Protein AF-A0A367LU19-F1 (afdb_monomer_lite)

InterPro domains:
  IPR001482 Type II/IV secretion system domain [PF00437] (1-82)
  IPR027417 P-loop containing nucleoside triphosphate hydrolase [G3DSA:3.40.50.300] (1-82)
  IPR027417 P-loop containing nucleoside triphosphate hydrolase [SSF52540] (1-74)

Radius of gyration: 20.18 Å; chains: 1; bounding box: 40×24×51 Å

Organism: Pseudomonas aeruginosa (NCBI:txid287)

Structure (mmCIF, N/CA/C/O backbone):
data_AF-A0A367LU19-F1
#
_entry.id   AF-A0A367LU19-F1
#
loop_
_atom_site.group_PDB
_atom_site.id
_atom_site.type_symbol
_atom_site.label_atom_id
_atom_site.label_alt_id
_atom_site.label_comp_id
_atom_site.label_asym_id
_atom_site.label_entity_id
_atom_site.label_seq_id
_atom_site.pdbx_PDB_ins_code
_atom_site.Cartn_x
_atom_site.Cartn_y
_atom_site.Cartn_z
_atom_site.occupancy
_atom_site.B_iso_or_equiv
_atom_site.auth_seq_id
_atom_site.auth_comp_id
_atom_site.auth_asym_id
_atom_site.auth_atom_id
_atom_site.pdbx_PDB_model_num
ATOM 1 N N . ARG A 1 1 ? 4.552 -5.782 11.430 1.00 83.50 1 ARG A N 1
ATOM 2 C CA . ARG A 1 1 ? 5.542 -6.892 11.477 1.00 83.50 1 ARG A CA 1
ATOM 3 C C . ARG A 1 1 ? 5.127 -7.865 12.567 1.00 83.50 1 ARG A C 1
ATOM 5 O O . ARG A 1 1 ? 5.054 -9.054 12.307 1.00 83.50 1 ARG A O 1
ATOM 12 N N . ASP A 1 2 ? 4.774 -7.319 13.716 1.00 93.12 2 ASP A N 1
ATOM 13 C CA . ASP A 1 2 ? 4.120 -7.938 14.865 1.00 93.12 2 ASP A CA 1
ATOM 14 C C . ASP A 1 2 ? 2.719 -7.330 15.087 1.00 93.12 2 ASP A C 1
ATOM 16 O O . ASP A 1 2 ? 2.353 -6.335 14.447 1.00 93.12 2 ASP A O 1
ATOM 20 N N . LEU A 1 3 ? 1.936 -7.969 15.960 1.00 94.12 3 LEU A N 1
ATOM 21 C CA . LEU A 1 3 ? 0.587 -7.545 16.343 1.00 94.12 3 LEU A CA 1
ATOM 22 C C . LEU A 1 3 ? 0.599 -6.256 17.174 1.00 94.12 3 LEU A C 1
ATOM 24 O O . LEU A 1 3 ? -0.230 -5.382 16.939 1.00 94.12 3 LEU A O 1
ATOM 28 N N . GLU A 1 4 ? 1.546 -6.117 18.101 1.00 96.56 4 GLU A N 1
ATOM 29 C CA . GLU A 1 4 ? 1.644 -4.968 19.010 1.00 96.56 4 GLU A CA 1
ATOM 30 C C . GLU A 1 4 ? 1.717 -3.644 18.234 1.00 96.56 4 GLU A C 1
ATOM 32 O O . GLU A 1 4 ? 0.892 -2.749 18.425 1.00 96.56 4 GLU A O 1
ATOM 37 N N . THR A 1 5 ? 2.628 -3.553 17.262 1.00 96.44 5 THR A N 1
ATOM 38 C CA . THR A 1 5 ? 2.775 -2.366 16.410 1.00 96.44 5 THR A CA 1
ATOM 39 C C . THR A 1 5 ? 1.503 -2.085 15.606 1.00 96.44 5 THR A C 1
ATOM 41 O O . THR A 1 5 ? 1.124 -0.929 15.418 1.00 96.44 5 THR A O 1
ATOM 44 N N . ALA A 1 6 ? 0.824 -3.131 15.123 1.00 95.62 6 ALA A N 1
ATOM 45 C CA . ALA A 1 6 ? -0.414 -2.974 14.365 1.00 95.62 6 ALA A CA 1
ATOM 46 C C . ALA A 1 6 ? -1.563 -2.459 15.242 1.00 95.62 6 ALA A C 1
ATOM 48 O O . ALA A 1 6 ? -2.314 -1.588 14.808 1.00 95.62 6 ALA A O 1
ATOM 49 N N . GLN A 1 7 ? -1.664 -2.934 16.485 1.00 95.00 7 GLN A N 1
ATOM 50 C CA . GLN A 1 7 ? -2.644 -2.442 17.451 1.00 95.00 7 GLN A CA 1
ATOM 51 C C . GLN A 1 7 ? -2.399 -0.972 17.786 1.00 95.00 7 GLN A C 1
ATOM 53 O O . GLN A 1 7 ? -3.339 -0.183 17.731 1.00 95.00 7 GLN A O 1
ATOM 58 N N . ILE A 1 8 ? -1.150 -0.575 18.049 1.00 95.44 8 ILE A N 1
ATOM 59 C CA . ILE A 1 8 ? -0.804 0.830 18.319 1.00 95.44 8 ILE A CA 1
ATOM 60 C C . ILE A 1 8 ? -1.183 1.720 17.128 1.00 95.44 8 ILE A C 1
ATOM 62 O O . ILE A 1 8 ? -1.808 2.762 17.317 1.00 95.44 8 ILE A O 1
ATOM 66 N N . ALA A 1 9 ? -0.863 1.299 15.901 1.00 95.94 9 ALA A N 1
ATOM 67 C CA . ALA A 1 9 ? -1.212 2.035 14.686 1.00 95.94 9 ALA A CA 1
ATOM 68 C C . ALA A 1 9 ? -2.733 2.211 14.524 1.00 95.94 9 ALA A C 1
ATOM 70 O O . ALA A 1 9 ? -3.211 3.308 14.235 1.00 95.94 9 ALA A O 1
ATOM 71 N N . VAL A 1 10 ? -3.504 1.147 14.763 1.00 95.31 10 VAL A N 1
ATOM 72 C CA . VAL A 1 10 ? -4.971 1.179 14.699 1.00 95.31 10 VAL A CA 1
ATOM 73 C C . VAL A 1 10 ? -5.551 2.089 15.787 1.00 95.31 10 VAL A C 1
ATOM 75 O O . VAL A 1 10 ? -6.398 2.928 15.489 1.00 95.31 10 VAL A O 1
ATOM 78 N N . GLN A 1 11 ? -5.058 2.016 17.023 1.00 96.00 11 GLN A N 1
ATOM 79 C CA . GLN A 1 11 ? -5.510 2.903 18.103 1.00 96.00 11 GLN A CA 1
ATOM 80 C C . GLN A 1 11 ? -5.168 4.375 17.829 1.00 96.00 11 GLN A C 1
ATOM 82 O O . GLN A 1 11 ? -6.005 5.259 18.017 1.00 96.00 11 GLN A O 1
ATOM 87 N N . ALA A 1 12 ? -3.971 4.654 17.307 1.00 97.00 12 ALA A N 1
ATOM 88 C CA . ALA A 1 12 ? -3.596 6.001 16.888 1.00 97.00 12 ALA A CA 1
ATOM 89 C C . ALA A 1 12 ? -4.549 6.538 15.803 1.00 97.00 12 ALA A C 1
ATOM 91 O O . ALA A 1 12 ? -4.993 7.684 15.889 1.00 97.00 12 ALA A O 1
ATOM 92 N N . SER A 1 13 ? -4.945 5.700 14.836 1.00 96.69 13 SER A N 1
ATOM 93 C CA . SER A 1 13 ? -5.905 6.103 13.800 1.00 96.69 13 SER A CA 1
ATOM 94 C C . SER A 1 13 ? -7.309 6.401 14.342 1.00 96.69 13 SER A C 1
ATOM 96 O O . SER A 1 13 ? -7.927 7.384 13.940 1.00 96.69 13 SER A O 1
ATOM 98 N N . LEU A 1 14 ? -7.782 5.635 15.332 1.00 96.31 14 LEU A N 1
ATOM 99 C CA . LEU A 1 14 ? -9.083 5.850 15.981 1.00 96.31 14 LEU A CA 1
ATOM 100 C C . LEU A 1 14 ? -9.121 7.096 16.879 1.00 96.31 14 LEU A C 1
ATOM 102 O O . LEU A 1 14 ? -10.196 7.608 17.179 1.00 96.31 14 LEU A O 1
ATOM 106 N N . THR A 1 15 ? -7.957 7.609 17.283 1.00 96.69 15 THR A N 1
ATOM 107 C CA . THR A 1 15 ? -7.822 8.845 18.076 1.00 96.69 15 THR A CA 1
ATOM 108 C C . THR A 1 15 ? -7.572 10.091 17.219 1.00 96.69 15 THR A C 1
ATOM 110 O O . THR A 1 15 ? -7.234 11.146 17.750 1.00 96.69 15 THR A O 1
ATOM 113 N N . GLY A 1 16 ? -7.769 9.994 15.899 1.00 96.06 16 GLY A N 1
ATOM 114 C CA . GLY A 1 16 ? -7.736 11.138 14.981 1.00 96.06 16 GLY A CA 1
ATOM 115 C C . GLY A 1 16 ? -6.395 11.384 14.290 1.00 96.06 16 GLY A C 1
ATOM 116 O O . GLY A 1 16 ? -6.233 12.413 13.634 1.00 96.06 16 GLY A O 1
ATOM 117 N N . HIS A 1 17 ? -5.436 10.461 14.394 1.00 98.25 17 HIS A N 1
ATOM 118 C CA . HIS A 1 17 ? -4.169 10.566 13.673 1.00 98.25 17 HIS A CA 1
ATOM 119 C C . HIS A 1 17 ? -4.273 9.926 12.286 1.00 98.25 17 HIS A C 1
ATOM 121 O O . HIS A 1 17 ? -4.746 8.801 12.139 1.00 98.25 17 HIS A O 1
ATOM 127 N N . LEU A 1 18 ? -3.749 10.592 11.255 1.00 97.75 18 LEU A N 1
ATOM 128 C CA . LEU A 1 18 ? -3.504 9.930 9.976 1.00 97.75 18 LEU A CA 1
ATOM 129 C C . LEU A 1 18 ? -2.256 9.053 10.105 1.00 97.75 18 LEU A C 1
ATOM 131 O O . LEU A 1 18 ? -1.145 9.562 10.253 1.00 97.75 18 LEU A O 1
ATOM 135 N N . VAL A 1 19 ? -2.438 7.738 10.030 1.00 97.75 19 VAL A N 1
ATOM 136 C CA . VAL A 1 19 ? -1.349 6.767 10.160 1.00 97.75 19 VAL A CA 1
ATOM 137 C C . VAL A 1 19 ? -0.993 6.197 8.793 1.00 97.75 19 VAL A C 1
ATOM 139 O O . VAL A 1 19 ? -1.852 5.689 8.075 1.00 97.75 19 VAL A O 1
ATOM 142 N N . LEU A 1 20 ? 0.293 6.251 8.448 1.00 97.62 20 LEU A N 1
ATOM 143 C CA . LEU A 1 20 ? 0.850 5.615 7.257 1.00 97.62 20 LEU A CA 1
ATOM 144 C C . LEU A 1 20 ? 1.779 4.481 7.683 1.00 97.62 20 LEU A C 1
ATOM 146 O O . LEU A 1 20 ? 2.684 4.671 8.493 1.00 97.62 20 LEU A O 1
ATOM 150 N N . ALA A 1 21 ? 1.557 3.300 7.118 1.00 95.75 21 ALA A N 1
ATOM 151 C CA . ALA A 1 21 ? 2.338 2.105 7.402 1.00 95.75 21 ALA A CA 1
ATOM 152 C C . ALA A 1 21 ? 2.553 1.292 6.123 1.00 95.75 21 ALA A C 1
ATOM 154 O O . ALA A 1 21 ? 1.884 1.497 5.111 1.00 95.75 21 ALA A O 1
ATOM 155 N N . THR A 1 22 ? 3.493 0.349 6.173 1.00 97.06 22 THR A N 1
ATOM 156 C CA . THR A 1 22 ? 3.768 -0.571 5.065 1.00 97.06 22 THR A CA 1
ATOM 157 C C . THR A 1 22 ? 3.649 -2.017 5.530 1.00 97.06 22 THR A C 1
ATOM 159 O O . THR A 1 22 ? 4.036 -2.366 6.648 1.00 97.06 22 THR A O 1
ATOM 162 N N . LEU A 1 23 ? 3.101 -2.870 4.662 1.00 96.62 23 LEU A N 1
ATOM 163 C CA . LEU A 1 23 ? 3.043 -4.319 4.837 1.00 96.62 23 LEU A CA 1
ATOM 164 C C . LEU A 1 23 ? 3.613 -5.001 3.594 1.00 96.62 23 LEU A C 1
ATOM 166 O O . LEU A 1 23 ? 3.452 -4.524 2.473 1.00 96.62 23 LEU A O 1
ATOM 170 N N . HIS A 1 24 ? 4.237 -6.157 3.793 1.00 96.88 24 HIS A N 1
ATOM 171 C CA .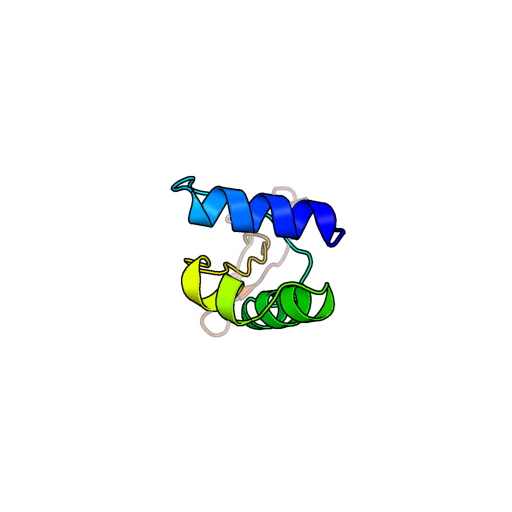 HIS A 1 24 ? 4.716 -6.995 2.700 1.00 96.88 24 HIS A CA 1
ATOM 172 C C . HIS A 1 24 ? 3.630 -7.995 2.303 1.00 96.88 24 HIS A C 1
ATOM 174 O O . HIS A 1 24 ? 3.547 -9.087 2.857 1.00 96.88 24 HIS A O 1
ATOM 180 N N . THR A 1 25 ? 2.788 -7.594 1.355 1.00 97.25 25 THR A N 1
ATOM 181 C CA . THR A 1 25 ? 1.773 -8.449 0.724 1.00 97.25 25 THR A CA 1
ATOM 182 C C . THR A 1 25 ? 1.827 -8.276 -0.793 1.00 97.25 25 THR A C 1
ATOM 184 O O . THR A 1 25 ? 2.416 -7.316 -1.291 1.00 97.25 25 THR A O 1
ATOM 187 N N . ASN A 1 26 ? 1.272 -9.233 -1.536 1.00 97.50 26 ASN A N 1
ATOM 188 C CA . ASN A 1 26 ? 1.382 -9.257 -2.999 1.00 97.50 26 ASN A CA 1
ATOM 189 C C . ASN A 1 26 ? 0.412 -8.300 -3.708 1.00 97.50 26 ASN A C 1
ATOM 191 O O . ASN A 1 26 ? 0.660 -7.919 -4.858 1.00 97.50 26 ASN A O 1
ATOM 195 N N . ASP A 1 27 ? -0.674 -7.937 -3.029 1.00 97.75 27 ASP A N 1
ATOM 196 C CA . ASP A 1 27 ? -1.783 -7.122 -3.513 1.00 97.75 27 ASP A CA 1
ATOM 197 C C . ASP A 1 27 ? -2.504 -6.441 -2.337 1.00 97.75 27 ASP A C 1
ATOM 199 O O . ASP A 1 27 ? -2.218 -6.703 -1.168 1.00 97.75 27 ASP A O 1
ATOM 203 N N . ALA A 1 28 ? -3.427 -5.531 -2.657 1.00 98.19 28 ALA A N 1
ATOM 204 C CA . ALA A 1 28 ? -4.058 -4.666 -1.668 1.00 98.19 28 ALA A CA 1
ATOM 205 C C . ALA A 1 28 ? -5.030 -5.425 -0.750 1.00 98.19 28 ALA A C 1
ATOM 207 O O . ALA A 1 28 ? -5.099 -5.141 0.443 1.00 98.19 28 ALA A O 1
ATOM 208 N N . VAL A 1 29 ? -5.761 -6.406 -1.287 1.00 97.50 29 VAL A N 1
ATOM 209 C CA . VAL A 1 29 ? -6.771 -7.163 -0.530 1.00 97.50 29 VAL A CA 1
ATOM 210 C C . VAL A 1 29 ? -6.095 -8.056 0.509 1.00 97.50 29 VAL A C 1
ATOM 212 O O . VAL A 1 29 ? -6.515 -8.094 1.665 1.00 97.50 29 VAL A O 1
ATOM 215 N N . SER A 1 30 ? -4.981 -8.687 0.132 1.00 97.62 30 SER A N 1
ATOM 216 C CA . SER A 1 30 ? -4.176 -9.527 1.020 1.00 97.62 30 SER A CA 1
ATOM 217 C C . SER A 1 30 ? -3.649 -8.780 2.250 1.00 97.62 30 SER A C 1
ATOM 219 O O . SER A 1 30 ? -3.385 -9.409 3.273 1.00 97.62 30 SER A O 1
ATOM 221 N N . ALA A 1 31 ? -3.508 -7.449 2.199 1.00 97.50 31 ALA A N 1
ATOM 222 C CA . ALA A 1 31 ? -3.123 -6.654 3.367 1.00 97.50 31 ALA A CA 1
ATOM 223 C C . ALA A 1 31 ? -4.191 -6.675 4.470 1.00 97.50 31 ALA A C 1
ATOM 225 O O . ALA A 1 31 ? -3.840 -6.727 5.649 1.00 97.50 31 ALA A O 1
ATOM 226 N N . VAL A 1 32 ? -5.478 -6.685 4.101 1.00 97.06 32 VAL A N 1
ATOM 227 C CA . VAL A 1 32 ? -6.589 -6.786 5.059 1.00 97.06 32 VAL A CA 1
ATOM 228 C C . VAL A 1 32 ? -6.566 -8.157 5.724 1.00 97.06 32 VAL A C 1
ATOM 230 O O . VAL A 1 32 ? -6.518 -8.234 6.950 1.00 97.06 32 VAL A O 1
ATOM 233 N N . THR A 1 33 ? -6.499 -9.230 4.927 1.00 97.12 33 THR A N 1
ATOM 234 C CA . THR A 1 33 ? -6.374 -10.604 5.438 1.00 97.12 33 THR A CA 1
ATOM 235 C C . THR A 1 33 ? -5.167 -10.732 6.358 1.00 97.12 33 THR A C 1
ATOM 237 O O . THR A 1 33 ? -5.287 -11.249 7.461 1.00 97.12 33 THR A O 1
ATOM 240 N N . ARG A 1 34 ? -4.020 -10.160 5.973 1.00 97.12 34 ARG A N 1
ATOM 241 C CA . ARG A 1 34 ? -2.801 -10.222 6.781 1.00 97.12 34 ARG A CA 1
ATOM 242 C C . ARG A 1 34 ? -2.942 -9.540 8.143 1.00 97.12 34 ARG A C 1
ATOM 244 O O . ARG A 1 34 ? -2.366 -10.028 9.112 1.00 97.12 34 ARG A O 1
ATOM 251 N N . LEU A 1 35 ? -3.653 -8.416 8.226 1.00 96.94 35 LEU A N 1
ATOM 252 C CA . LEU A 1 35 ? -3.901 -7.729 9.497 1.00 96.94 35 LEU A CA 1
ATOM 253 C C . LEU A 1 35 ? -4.839 -8.542 10.399 1.00 96.94 35 LEU A C 1
ATOM 255 O O . LEU A 1 35 ? -4.583 -8.630 11.599 1.00 96.94 35 LEU A O 1
ATOM 259 N N . VAL A 1 36 ? -5.854 -9.189 9.822 1.00 96.50 36 VAL A N 1
ATOM 260 C CA . VAL A 1 36 ? -6.731 -10.117 10.554 1.00 96.50 36 VAL A CA 1
ATOM 261 C C . VAL A 1 36 ? -5.945 -11.332 11.054 1.00 96.50 36 VAL A C 1
ATOM 263 O O . VAL A 1 36 ? -6.009 -11.644 12.239 1.00 96.50 36 VAL A O 1
ATOM 266 N N . ASP A 1 37 ? -5.118 -11.948 10.206 1.00 96.19 37 ASP A N 1
ATOM 267 C CA . ASP A 1 37 ? -4.266 -13.092 10.572 1.00 96.19 37 ASP A CA 1
ATOM 268 C C . ASP A 1 37 ? -3.251 -12.750 11.672 1.00 96.19 37 ASP A C 1
ATOM 270 O O . ASP A 1 37 ? -2.823 -13.618 12.431 1.00 96.19 37 ASP A O 1
ATOM 274 N N . MET A 1 38 ? -2.828 -11.485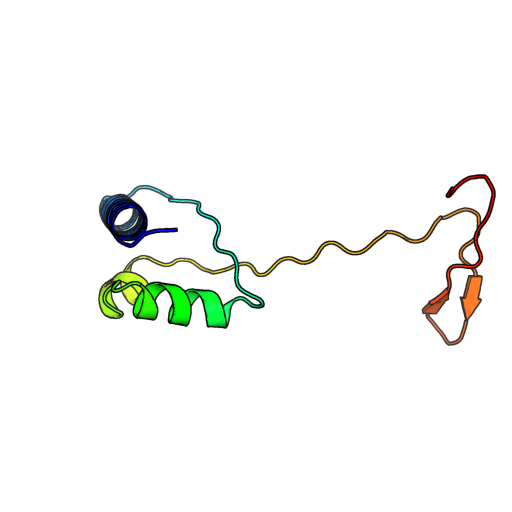 11.754 1.00 95.56 38 MET A N 1
ATOM 275 C CA . MET A 1 38 ? -1.967 -11.004 12.834 1.00 95.56 38 MET A CA 1
ATOM 276 C C . MET A 1 38 ? -2.706 -10.874 14.170 1.00 95.56 38 MET A C 1
ATOM 278 O O . MET A 1 38 ? -2.032 -10.788 15.191 1.00 95.56 38 MET A O 1
ATOM 282 N N . GLY A 1 39 ? -4.043 -10.865 14.178 1.00 95.81 39 GLY A N 1
ATOM 283 C CA . GLY A 1 39 ? -4.880 -10.699 15.369 1.00 95.81 39 GLY A CA 1
ATOM 284 C C . GLY A 1 39 ? -5.522 -9.316 15.503 1.00 95.81 39 GLY A C 1
ATOM 285 O O . GLY A 1 39 ? -5.955 -8.953 16.595 1.00 95.81 39 GLY A O 1
ATOM 286 N N . VAL A 1 40 ? -5.562 -8.510 14.436 1.00 96.44 40 VAL A N 1
ATOM 287 C CA . VAL A 1 40 ? -6.328 -7.257 14.451 1.00 96.44 40 VAL A CA 1
ATOM 288 C C . VAL A 1 40 ? -7.799 -7.564 14.192 1.00 96.44 40 VAL A C 1
ATOM 290 O O . VAL A 1 40 ? -8.151 -8.157 13.174 1.00 96.44 40 VAL A O 1
ATOM 293 N N . GLU A 1 41 ? -8.662 -7.115 15.098 1.00 97.19 41 GLU A N 1
ATOM 294 C CA . GLU A 1 41 ? -10.103 -7.330 14.994 1.00 97.19 41 GLU A CA 1
ATOM 295 C C . GLU A 1 41 ? -10.687 -6.707 13.708 1.00 97.19 41 GLU A C 1
ATOM 297 O O . GLU A 1 41 ? -10.473 -5.514 13.453 1.00 97.19 41 GLU A O 1
ATOM 302 N N . PRO A 1 42 ? -11.478 -7.453 12.911 1.00 96.69 42 PRO A N 1
ATOM 303 C CA . PRO A 1 42 ? -12.008 -6.966 11.635 1.00 96.69 42 PRO A CA 1
ATOM 304 C C . PRO A 1 42 ? -12.802 -5.656 11.733 1.00 96.69 42 PRO A C 1
ATOM 306 O O . PRO A 1 42 ? -12.720 -4.815 10.838 1.00 96.69 42 PRO A O 1
ATOM 309 N N . PHE A 1 43 ? -13.545 -5.446 12.826 1.00 96.38 43 PHE A N 1
ATOM 310 C CA . PHE A 1 43 ? -14.333 -4.223 13.017 1.00 96.38 43 PHE A CA 1
ATOM 311 C C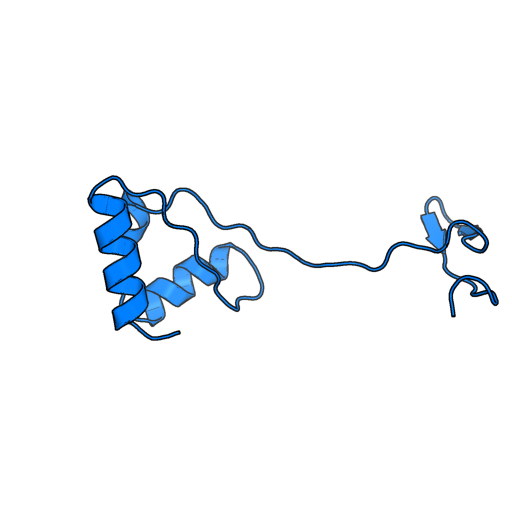 . PHE A 1 43 ? -13.453 -2.977 13.218 1.00 96.38 43 PHE A C 1
ATOM 313 O O . PHE A 1 43 ? -13.844 -1.873 12.831 1.00 96.38 43 PHE A O 1
ATOM 320 N N . LEU A 1 44 ? -12.250 -3.135 13.785 1.00 96.12 44 LEU A N 1
ATOM 321 C CA . LEU A 1 44 ? -11.303 -2.031 13.931 1.00 96.12 44 LEU A CA 1
ATOM 322 C C . LEU A 1 44 ? -10.767 -1.620 12.561 1.00 96.12 44 LEU A C 1
ATOM 324 O O . LEU A 1 44 ? -10.743 -0.438 12.241 1.00 96.12 44 LEU A O 1
ATOM 328 N N . LEU A 1 45 ? -10.424 -2.596 11.715 1.00 95.69 45 LEU A N 1
ATOM 329 C CA . LEU A 1 45 ? -9.991 -2.324 10.344 1.00 95.69 45 LEU A CA 1
ATOM 330 C C . LEU A 1 45 ? -11.091 -1.629 9.537 1.00 95.69 45 LEU A C 1
ATOM 332 O O . LEU A 1 45 ? -10.818 -0.637 8.871 1.00 95.69 45 LEU A O 1
ATOM 336 N N . ALA A 1 46 ? -12.334 -2.106 9.638 1.00 95.75 46 ALA A N 1
ATOM 337 C CA . ALA A 1 46 ? -13.473 -1.516 8.935 1.00 95.75 46 ALA A CA 1
ATOM 338 C C . ALA A 1 46 ? -13.762 -0.061 9.348 1.00 95.75 46 ALA A C 1
ATOM 340 O O . ALA A 1 46 ? -14.271 0.710 8.540 1.00 95.75 46 ALA A O 1
ATOM 341 N N . SER A 1 47 ? -13.454 0.311 10.595 1.00 94.69 47 SER A N 1
ATOM 342 C CA . SER A 1 47 ? -13.712 1.655 11.128 1.00 94.69 47 SER A CA 1
ATOM 343 C C . SER A 1 47 ? -12.547 2.630 10.955 1.00 94.69 47 SER A C 1
ATOM 345 O O . SER A 1 47 ? -12.787 3.836 10.926 1.00 94.69 47 SER A O 1
ATOM 347 N N . SER A 1 48 ? -11.307 2.147 10.831 1.00 94.31 48 SER A N 1
ATOM 348 C CA . SER A 1 48 ? -10.123 3.013 10.805 1.00 94.31 48 SER A CA 1
ATOM 349 C C . SER A 1 48 ? -9.337 3.025 9.491 1.00 94.31 48 SER A C 1
ATOM 351 O O . SER A 1 48 ? -8.596 3.975 9.225 1.00 94.31 48 SER A O 1
ATOM 353 N N . MET A 1 49 ? -9.472 1.999 8.647 1.00 95.94 49 MET A N 1
ATOM 354 C CA . MET A 1 49 ? -8.697 1.888 7.413 1.00 95.94 49 MET A CA 1
ATOM 355 C C . MET A 1 49 ? -9.287 2.757 6.298 1.00 95.94 49 MET A C 1
ATOM 357 O O . MET A 1 49 ? -10.373 2.490 5.796 1.00 95.94 49 MET A O 1
ATOM 361 N N . LEU A 1 50 ? -8.522 3.753 5.845 1.00 97.75 50 LEU A N 1
ATOM 362 C CA . LEU A 1 50 ? -8.910 4.591 4.702 1.00 97.75 50 LEU A CA 1
ATOM 363 C C . LEU A 1 50 ? -8.669 3.908 3.348 1.00 97.75 50 LEU A C 1
ATOM 365 O O . LEU A 1 50 ? -9.427 4.111 2.404 1.00 97.75 50 LEU A O 1
ATOM 369 N N . GLY A 1 51 ? -7.607 3.112 3.231 1.00 97.19 51 GLY A N 1
ATOM 370 C CA . GLY A 1 51 ? -7.296 2.393 2.001 1.00 97.19 51 GLY A CA 1
ATOM 371 C C . GLY A 1 51 ? -5.960 1.663 2.049 1.00 97.19 51 GLY A C 1
ATOM 372 O O . GLY A 1 51 ? -5.135 1.892 2.933 1.00 97.19 51 GLY A O 1
ATOM 373 N N . VAL A 1 52 ? -5.751 0.790 1.063 1.00 98.31 52 VAL A N 1
ATOM 374 C CA . VAL A 1 52 ? -4.500 0.055 0.858 1.00 98.31 52 VAL A CA 1
ATOM 375 C C . VAL A 1 52 ? -4.014 0.291 -0.565 1.00 98.31 52 VAL A C 1
ATOM 377 O O . VAL A 1 52 ? -4.769 0.131 -1.522 1.00 98.31 52 VAL A O 1
ATOM 380 N N . LEU A 1 53 ? -2.733 0.627 -0.703 1.00 98.44 53 LEU A N 1
ATOM 381 C CA . LEU A 1 53 ? -2.073 0.793 -1.991 1.00 98.44 53 LEU A CA 1
ATOM 382 C C . LEU A 1 53 ? -1.085 -0.354 -2.217 1.00 98.44 53 LEU A C 1
ATOM 384 O O . LEU A 1 53 ? -0.080 -0.472 -1.517 1.00 98.44 53 LEU A O 1
ATOM 388 N N . ALA A 1 54 ? -1.364 -1.187 -3.219 1.00 98.38 54 ALA A N 1
ATOM 389 C CA . ALA A 1 54 ? -0.409 -2.169 -3.715 1.00 98.38 54 ALA A CA 1
ATOM 390 C C . ALA A 1 54 ? 0.440 -1.547 -4.824 1.00 98.38 54 ALA A C 1
ATOM 392 O O . ALA A 1 54 ? -0.083 -1.120 -5.853 1.00 98.38 54 ALA A O 1
ATOM 393 N N . GLN A 1 55 ? 1.756 -1.509 -4.617 1.00 98.06 55 GLN A N 1
ATOM 394 C CA . GLN A 1 55 ? 2.695 -0.881 -5.541 1.00 98.06 55 GLN A CA 1
ATOM 395 C C . GLN A 1 55 ? 3.680 -1.896 -6.104 1.00 98.06 55 GLN A C 1
ATOM 397 O O . GLN A 1 55 ? 4.263 -2.696 -5.373 1.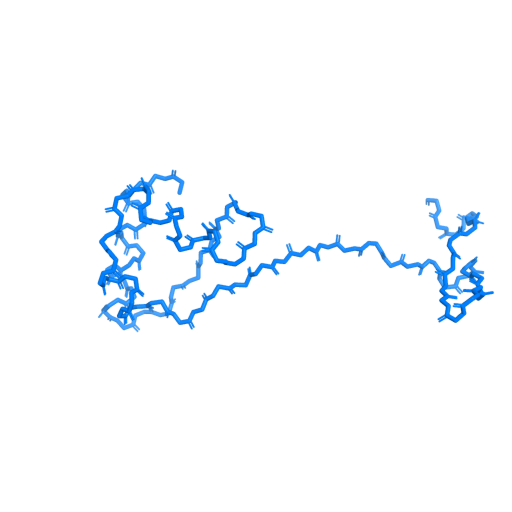00 98.06 55 GLN A O 1
ATOM 402 N N . ARG A 1 56 ? 3.937 -1.800 -7.409 1.00 98.06 56 ARG A N 1
ATOM 403 C CA . ARG A 1 56 ? 5.080 -2.439 -8.063 1.00 98.06 56 ARG A CA 1
ATOM 404 C C . ARG A 1 56 ? 5.859 -1.385 -8.827 1.00 98.06 56 ARG A C 1
ATOM 406 O O . ARG A 1 56 ? 5.273 -0.509 -9.456 1.00 98.06 56 ARG A O 1
ATOM 413 N N . LEU A 1 57 ? 7.181 -1.479 -8.770 1.00 97.88 57 LEU A N 1
ATOM 414 C CA . LEU A 1 57 ? 8.060 -0.661 -9.591 1.00 97.88 57 LEU A CA 1
ATOM 415 C C . LEU A 1 57 ? 8.424 -1.454 -10.839 1.00 97.88 57 LEU A C 1
ATOM 417 O O . LEU A 1 57 ? 8.904 -2.582 -10.753 1.00 97.88 57 LEU A O 1
ATOM 421 N N . VAL A 1 58 ? 8.189 -0.851 -11.997 1.00 96.38 58 VAL A N 1
ATOM 422 C CA . VAL A 1 58 ? 8.612 -1.388 -13.288 1.00 96.38 58 VAL A CA 1
ATOM 423 C C . VAL A 1 58 ? 9.727 -0.516 -13.841 1.00 96.38 58 VAL A C 1
ATOM 425 O O . VAL 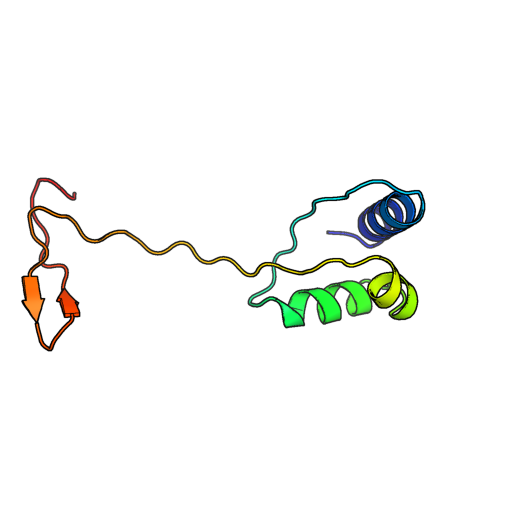A 1 58 ? 9.743 0.702 -13.648 1.00 96.38 58 VAL A O 1
ATOM 428 N N . ARG A 1 59 ? 10.689 -1.138 -14.522 1.00 95.12 59 ARG A N 1
ATOM 429 C CA . ARG A 1 59 ? 11.767 -0.392 -15.171 1.00 95.12 59 ARG A CA 1
ATOM 430 C C . ARG A 1 59 ? 11.189 0.442 -16.308 1.00 95.12 59 ARG A C 1
ATOM 432 O O . ARG A 1 59 ? 10.357 -0.034 -17.078 1.00 95.12 59 ARG A O 1
ATOM 439 N N . ARG A 1 60 ? 11.667 1.676 -16.439 1.00 94.88 60 ARG A N 1
ATOM 440 C CA . ARG A 1 60 ? 11.373 2.507 -17.607 1.00 94.88 60 ARG A CA 1
ATOM 441 C C . ARG A 1 60 ? 12.210 2.013 -18.781 1.00 94.88 60 ARG A C 1
ATOM 443 O O . ARG A 1 60 ? 13.395 1.730 -18.616 1.00 94.88 60 ARG A O 1
ATOM 450 N N . LEU A 1 61 ? 11.604 1.926 -19.960 1.00 95.81 61 LEU A N 1
ATOM 451 C CA . LEU A 1 61 ? 12.347 1.639 -21.184 1.00 95.81 61 LEU A CA 1
ATOM 452 C C . LEU A 1 61 ? 13.283 2.806 -21.514 1.00 95.81 61 LEU A C 1
ATOM 454 O O . LEU A 1 61 ? 12.907 3.970 -21.361 1.00 95.81 61 LEU A O 1
ATOM 458 N N . CYS A 1 62 ? 14.487 2.486 -21.987 1.00 96.62 62 CYS A N 1
ATOM 459 C CA . CYS A 1 62 ? 15.438 3.490 -22.447 1.00 96.62 62 CYS A CA 1
ATOM 460 C C . CYS A 1 62 ? 14.858 4.258 -23.639 1.00 96.62 62 CYS A C 1
ATOM 462 O O . CYS A 1 62 ? 14.434 3.663 -24.628 1.00 96.62 62 CYS A O 1
ATOM 464 N N . THR A 1 63 ? 14.878 5.586 -23.569 1.00 95.81 63 THR A N 1
ATOM 465 C CA . THR A 1 63 ? 14.374 6.460 -24.636 1.00 95.81 63 THR A CA 1
ATOM 466 C C . THR A 1 63 ? 15.258 6.475 -25.881 1.00 95.81 63 THR A C 1
ATOM 468 O O . THR A 1 63 ? 14.787 6.904 -26.925 1.00 95.81 63 THR A O 1
ATOM 471 N N . HIS A 1 64 ? 16.507 6.000 -25.790 1.00 96.31 64 HIS A N 1
ATOM 472 C CA . HIS A 1 64 ? 17.449 5.954 -26.914 1.00 96.31 64 HIS A CA 1
ATOM 473 C C . HIS A 1 64 ? 17.348 4.679 -27.756 1.00 96.31 64 HIS A C 1
ATOM 475 O O . HIS A 1 64 ? 17.680 4.718 -28.934 1.00 96.31 64 HIS A O 1
ATOM 481 N N . CYS A 1 65 ? 16.932 3.553 -27.165 1.00 96.44 65 CYS A N 1
ATOM 482 C CA . CYS A 1 65 ? 16.964 2.253 -27.842 1.00 96.44 65 CYS A CA 1
ATOM 483 C C . CYS A 1 65 ? 15.643 1.480 -27.809 1.00 96.44 65 CYS A C 1
ATOM 485 O O . CYS A 1 65 ? 15.576 0.378 -28.342 1.00 96.44 65 CYS A O 1
ATOM 487 N N . ARG A 1 66 ? 14.575 2.000 -27.194 1.00 96.25 66 ARG A N 1
ATOM 488 C CA . ARG A 1 66 ? 13.261 1.353 -27.319 1.00 96.25 66 ARG A CA 1
ATOM 489 C C . ARG A 1 66 ? 12.819 1.323 -28.788 1.00 96.25 66 ARG A C 1
ATOM 491 O O . ARG A 1 66 ? 12.959 2.323 -29.488 1.00 96.25 66 ARG A O 1
ATOM 498 N N . VAL A 1 67 ? 12.265 0.197 -29.225 1.00 96.69 67 VAL A N 1
ATOM 499 C CA . VAL A 1 67 ? 11.732 0.006 -30.585 1.00 96.69 67 VAL A CA 1
ATOM 500 C C . VAL A 1 67 ? 10.234 -0.249 -30.497 1.00 96.69 67 VAL A C 1
ATOM 502 O O . VAL A 1 67 ? 9.798 -0.942 -29.580 1.00 96.69 67 VAL A O 1
ATOM 505 N N . GLU A 1 68 ? 9.455 0.344 -31.398 1.00 95.56 68 GLU A N 1
ATOM 506 C CA . GLU A 1 68 ? 8.012 0.107 -31.485 1.00 95.56 68 GLU A CA 1
ATOM 507 C C . GLU A 1 68 ? 7.740 -1.226 -32.198 1.00 95.56 68 GLU A C 1
ATOM 509 O O . GLU A 1 68 ? 8.285 -1.479 -33.272 1.00 95.56 68 GLU A O 1
ATOM 514 N N . GLU A 1 69 ? 6.936 -2.090 -31.582 1.00 93.69 69 GLU A N 1
ATOM 515 C CA . GLU A 1 69 ? 6.586 -3.421 -32.087 1.00 93.69 69 GLU A CA 1
ATOM 516 C C . GLU A 1 69 ? 5.186 -3.794 -31.583 1.00 93.69 69 GLU A C 1
ATOM 518 O O . GLU A 1 69 ? 4.904 -3.659 -30.391 1.00 93.69 69 GLU A O 1
ATOM 523 N N . ASP A 1 70 ? 4.298 -4.205 -32.492 1.00 89.75 70 ASP A N 1
ATOM 524 C CA . ASP A 1 70 ? 2.919 -4.636 -32.204 1.00 89.75 70 ASP A CA 1
ATOM 525 C C . ASP A 1 70 ? 2.118 -3.691 -31.282 1.00 89.75 70 ASP A C 1
ATOM 527 O O . ASP A 1 70 ? 1.413 -4.116 -30.366 1.00 89.75 70 ASP A O 1
ATOM 531 N N . GLY A 1 71 ? 2.230 -2.377 -31.506 1.00 91.12 71 GLY A N 1
ATOM 532 C CA . GLY A 1 71 ? 1.528 -1.361 -30.708 1.00 91.12 71 GLY A CA 1
ATOM 533 C C . GLY A 1 71 ? 2.103 -1.149 -29.300 1.00 91.12 71 GLY A C 1
ATOM 534 O O . GLY A 1 71 ? 1.483 -0.477 -28.473 1.00 91.12 71 GLY A O 1
ATOM 535 N N . GLY A 1 72 ? 3.284 -1.706 -29.016 1.00 93.31 72 GLY A N 1
ATOM 536 C CA . GLY A 1 72 ? 4.038 -1.527 -27.780 1.00 93.31 72 GLY A CA 1
ATOM 537 C C . GLY A 1 72 ? 5.489 -1.112 -28.025 1.00 93.31 72 GLY A C 1
ATOM 538 O O . GLY A 1 72 ? 5.929 -0.914 -29.151 1.00 93.31 72 GLY A O 1
ATOM 539 N N . TRP A 1 73 ? 6.253 -0.976 -26.940 1.00 95.38 73 TRP A N 1
ATOM 540 C CA . TRP A 1 73 ? 7.687 -0.681 -26.993 1.00 95.38 73 TRP A CA 1
ATOM 541 C C . TRP A 1 73 ? 8.491 -1.858 -26.435 1.00 95.38 73 TRP A C 1
ATOM 543 O O . TRP A 1 73 ? 8.237 -2.306 -25.315 1.00 95.38 73 TRP A O 1
ATOM 553 N N . ARG A 1 74 ? 9.514 -2.307 -27.167 1.00 94.69 74 ARG A N 1
ATOM 554 C CA . ARG A 1 74 ? 10.442 -3.370 -26.759 1.00 94.69 74 ARG A CA 1
ATOM 555 C C . ARG A 1 74 ? 11.828 -2.815 -26.429 1.00 94.69 74 ARG A C 1
ATOM 557 O O . ARG A 1 74 ? 12.330 -1.903 -27.086 1.00 94.69 74 ARG A O 1
ATOM 564 N N . ALA A 1 75 ? 12.471 -3.383 -25.407 1.00 94.81 75 ALA A N 1
ATOM 565 C CA . ALA A 1 75 ? 13.867 -3.102 -25.075 1.00 94.81 75 ALA A CA 1
ATOM 566 C C . ALA A 1 75 ? 14.822 -3.885 -25.995 1.00 94.81 75 ALA A C 1
ATOM 568 O O . ALA A 1 75 ? 14.731 -5.110 -26.060 1.00 94.81 75 ALA A O 1
ATOM 569 N N . VAL A 1 76 ? 15.762 -3.194 -26.650 1.00 95.19 76 VAL A N 1
ATOM 570 C CA . VAL A 1 76 ? 16.834 -3.833 -27.450 1.00 95.19 76 VAL A CA 1
ATOM 571 C C . VAL A 1 76 ? 18.229 -3.681 -26.833 1.00 95.19 76 VAL A C 1
ATOM 573 O O . VAL A 1 76 ? 19.100 -4.500 -27.099 1.00 95.19 76 V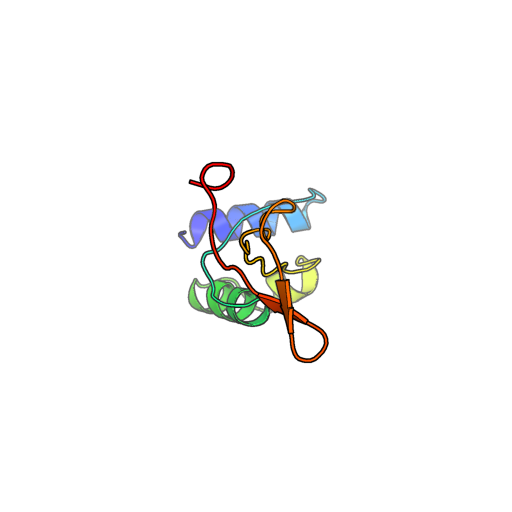AL A O 1
ATOM 576 N N . GLY A 1 77 ? 18.425 -2.681 -25.966 1.00 94.62 77 GLY A N 1
ATOM 577 C CA . GLY A 1 77 ? 19.702 -2.412 -25.301 1.00 94.62 77 GLY A CA 1
ATOM 578 C C . GLY A 1 77 ? 20.626 -1.489 -26.103 1.00 94.62 77 GLY A C 1
ATOM 579 O O . GLY A 1 77 ? 20.645 -1.498 -27.330 1.00 94.62 77 GLY A O 1
ATOM 580 N N . CYS A 1 78 ? 21.368 -0.638 -25.396 1.00 95.81 78 CYS A N 1
ATOM 581 C CA . CYS A 1 78 ? 22.417 0.217 -25.952 1.00 95.81 78 CYS A CA 1
ATOM 582 C C . CYS A 1 78 ? 23.388 0.644 -24.835 1.00 95.81 78 CYS A C 1
ATOM 584 O O . CYS A 1 78 ? 23.035 0.523 -23.659 1.00 95.81 78 CYS A O 1
ATOM 586 N N . PRO A 1 79 ? 24.562 1.213 -25.159 1.00 96.62 79 PRO A N 1
ATOM 587 C CA . PRO A 1 79 ? 25.507 1.691 -24.145 1.00 96.62 79 PRO A CA 1
ATOM 588 C C . PRO A 1 79 ? 24.943 2.746 -23.178 1.00 96.62 79 PRO A C 1
ATOM 590 O O . PRO A 1 79 ? 25.448 2.875 -22.072 1.00 96.62 79 PRO A O 1
ATOM 593 N N . ALA A 1 80 ? 23.891 3.483 -23.559 1.00 94.94 80 ALA A N 1
ATOM 594 C CA . ALA A 1 80 ? 23.276 4.510 -22.712 1.00 94.94 80 ALA A CA 1
ATOM 595 C C . ALA A 1 80 ? 22.324 3.959 -21.629 1.00 94.94 80 ALA A C 1
ATOM 597 O O . ALA A 1 80 ? 21.859 4.725 -20.790 1.00 94.94 80 ALA A O 1
ATOM 598 N N . CYS A 1 81 ? 21.977 2.666 -21.662 1.00 93.94 81 CYS A N 1
ATOM 599 C CA . CYS A 1 81 ? 21.081 2.033 -20.682 1.00 93.94 81 CYS A CA 1
ATOM 600 C C . CYS A 1 81 ? 21.698 0.831 -19.963 1.00 93.94 81 CYS A C 1
ATOM 602 O O . CYS A 1 81 ? 20.952 0.022 -19.403 1.00 93.94 81 CYS A O 1
ATOM 604 N N . ASN A 1 82 ? 23.021 0.703 -20.052 1.00 79.88 82 ASN A N 1
ATOM 605 C CA . ASN A 1 82 ? 23.806 -0.245 -19.273 1.00 79.88 82 ASN A CA 1
ATOM 606 C C . ASN A 1 82 ? 24.043 0.295 -17.865 1.00 79.88 82 ASN A C 1
ATOM 608 O O . ASN A 1 82 ? 24.415 1.485 -17.760 1.00 79.88 82 ASN A O 1
#

Secondary structure (DSSP, 8-state):
--HHHHHHHHHHHHTT---------SSHHHHHHHHHHTT--HHHHHHH----------PPPPTTT-EEETTEEE----GGG-

Foldseek 3Di:
DALVVVVVQLVCQVVPDDGDDDDDDQDFVVVLVVNVVRPDDNVSCVVRPPGGDDDDDDDDADPVAWDDDPNDTDHDDDPVVD

pLDDT: mean 95.8, std 2.71, range [79.88, 98.44]

Sequence (82 aa):
RDLETAQIAVQASLTGHLVLATLHTNDAVSAVTRLVDMGVEPFLLASSMLGVLAQRLVRRLCTHCRVEEDGGWRAVGCPACN